Protein AF-A0A094C023-F1 (afdb_monomer_lite)

Structure (mmCIF, N/CA/C/O backbone):
data_AF-A0A094C023-F1
#
_entry.id   AF-A0A094C023-F1
#
loop_
_atom_site.group_PDB
_atom_site.id
_atom_site.type_symbol
_atom_site.label_atom_id
_atom_site.label_alt_id
_atom_site.label_comp_id
_atom_site.label_asym_id
_atom_site.label_entity_id
_atom_site.label_seq_id
_atom_site.pdbx_PDB_ins_code
_atom_site.Cartn_x
_atom_site.Cartn_y
_atom_site.Cartn_z
_atom_site.occupancy
_atom_site.B_iso_or_equiv
_atom_site.auth_seq_id
_atom_site.auth_comp_id
_atom_site.auth_asym_id
_atom_site.auth_atom_id
_atom_site.pdbx_PDB_model_num
ATOM 1 N N . TYR A 1 1 ? 29.716 17.760 38.611 1.00 45.00 1 TYR A N 1
ATOM 2 C CA . TYR A 1 1 ? 29.825 18.754 37.530 1.00 45.00 1 TYR A CA 1
ATOM 3 C C . TYR A 1 1 ? 29.824 18.017 36.201 1.00 45.00 1 TYR A C 1
ATOM 5 O O . TYR A 1 1 ? 30.542 17.027 36.116 1.00 45.00 1 TYR A O 1
ATOM 13 N N . PRO A 1 2 ? 28.992 18.428 35.230 1.00 51.44 2 PRO A N 1
ATOM 14 C CA . PRO A 1 2 ? 29.044 17.937 33.856 1.00 51.44 2 PRO A CA 1
ATOM 15 C C . PRO A 1 2 ? 30.252 18.574 33.152 1.00 51.44 2 PRO A C 1
ATOM 17 O O . PRO A 1 2 ? 30.595 19.714 33.464 1.00 51.44 2 PRO A O 1
ATOM 20 N N . LEU A 1 3 ? 30.904 17.862 32.235 1.00 57.94 3 LEU A N 1
ATOM 21 C CA . LEU A 1 3 ? 31.884 18.474 31.338 1.00 57.94 3 LEU A CA 1
ATOM 22 C C . LEU A 1 3 ? 31.163 18.807 30.036 1.00 57.94 3 LEU A C 1
ATOM 24 O O . LEU A 1 3 ? 30.810 17.919 29.266 1.00 57.94 3 LEU A O 1
ATOM 28 N N . ALA A 1 4 ? 30.882 20.096 29.869 1.00 51.84 4 ALA A N 1
ATOM 29 C CA . ALA A 1 4 ? 30.546 20.692 28.594 1.00 51.84 4 ALA A CA 1
ATOM 30 C C . ALA A 1 4 ? 31.841 21.154 27.915 1.00 51.84 4 ALA A C 1
ATOM 32 O O 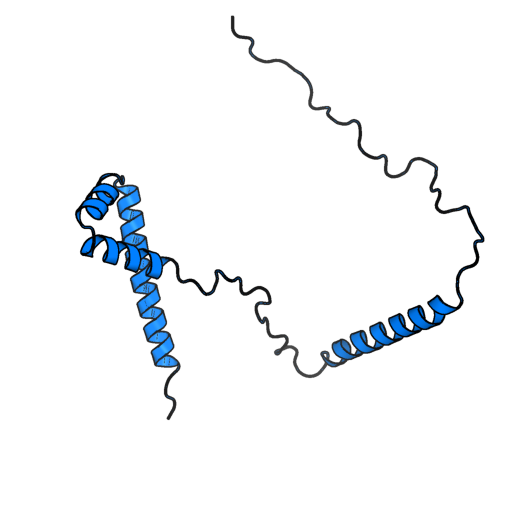. ALA A 1 4 ? 32.697 21.731 28.581 1.00 51.84 4 ALA A O 1
ATOM 33 N N . ASP A 1 5 ? 31.878 20.914 26.606 1.00 50.66 5 ASP A N 1
ATOM 34 C CA . ASP A 1 5 ? 32.446 21.759 25.555 1.00 50.66 5 ASP A CA 1
ATOM 35 C C . ASP A 1 5 ? 33.949 22.083 25.593 1.00 50.66 5 ASP A C 1
ATOM 37 O O . ASP A 1 5 ? 34.439 22.813 26.455 1.00 50.66 5 ASP A O 1
ATOM 41 N N . GLY A 1 6 ? 34.670 21.594 24.578 1.00 45.72 6 GLY A N 1
ATOM 42 C CA . GLY A 1 6 ? 35.992 22.115 24.241 1.00 45.72 6 GLY A CA 1
ATOM 43 C C . GLY A 1 6 ? 36.936 21.134 23.549 1.00 45.72 6 GLY A C 1
ATOM 44 O O . GLY A 1 6 ? 37.726 20.477 24.213 1.00 45.72 6 GLY A O 1
ATOM 45 N N . ALA A 1 7 ? 36.925 21.180 22.215 1.00 51.59 7 ALA A N 1
ATOM 46 C CA . ALA A 1 7 ? 38.131 21.197 21.382 1.00 51.59 7 ALA A CA 1
ATOM 47 C C . ALA A 1 7 ? 39.034 19.947 21.338 1.00 51.59 7 ALA A C 1
ATOM 49 O O . ALA A 1 7 ? 40.095 19.917 21.953 1.00 51.59 7 ALA A O 1
ATOM 50 N N . TYR A 1 8 ? 38.679 19.015 20.456 1.00 48.50 8 TYR A N 1
ATOM 51 C CA . TYR A 1 8 ? 39.636 18.336 19.570 1.00 48.50 8 TYR A CA 1
ATOM 52 C C . TYR A 1 8 ? 38.956 18.307 18.192 1.00 48.50 8 TYR A C 1
ATOM 54 O O . TYR A 1 8 ? 37.960 17.616 18.019 1.00 48.50 8 TYR A O 1
ATOM 62 N N . SER A 1 9 ? 39.106 19.398 17.439 1.00 46.75 9 SER A N 1
ATOM 63 C CA . SER A 1 9 ? 40.019 19.486 16.288 1.00 46.75 9 SER A CA 1
ATOM 64 C C . SER A 1 9 ? 39.549 18.590 15.144 1.00 46.75 9 SER A C 1
ATOM 66 O O . SER A 1 9 ? 39.840 17.402 15.096 1.00 46.75 9 SER A O 1
ATOM 68 N N . ASP A 1 10 ? 38.778 19.225 14.267 1.00 51.62 10 ASP A N 1
ATOM 69 C CA . ASP A 1 10 ? 38.740 18.992 12.827 1.00 51.62 10 ASP A CA 1
ATOM 70 C C . ASP A 1 10 ? 40.184 18.926 12.299 1.00 51.62 10 ASP A C 1
ATOM 72 O O . ASP A 1 10 ? 40.786 19.959 12.047 1.00 51.62 10 ASP A O 1
ATOM 76 N N . ASP A 1 11 ? 40.777 17.733 12.327 1.00 48.22 11 ASP A N 1
ATOM 77 C CA . ASP A 1 11 ? 42.065 17.367 11.719 1.00 48.22 11 ASP A CA 1
ATOM 78 C C . ASP A 1 11 ? 42.197 15.833 11.835 1.00 48.22 11 ASP A C 1
ATOM 80 O O . ASP A 1 11 ? 43.004 15.290 12.586 1.00 48.22 11 ASP A O 1
ATOM 84 N N . GLU A 1 12 ? 41.322 15.112 11.129 1.00 47.78 12 GLU A N 1
ATOM 85 C CA . GLU A 1 12 ? 41.586 13.725 10.707 1.00 47.78 12 GLU A CA 1
ATOM 86 C C . GLU A 1 12 ? 42.046 13.734 9.236 1.00 47.78 12 GLU A C 1
ATOM 88 O O . GLU A 1 12 ? 41.603 12.937 8.414 1.00 47.78 12 GLU A O 1
ATOM 93 N N . ASP A 1 13 ? 42.939 14.673 8.907 1.00 52.16 13 ASP A N 1
ATOM 94 C CA . ASP A 1 13 ? 43.833 14.598 7.754 1.00 52.16 13 ASP A CA 1
ATOM 95 C C . ASP A 1 13 ? 45.141 13.949 8.228 1.00 52.16 13 ASP A C 1
ATOM 97 O O . ASP A 1 13 ? 46.092 14.643 8.562 1.00 52.16 13 ASP A O 1
ATOM 101 N N . GLU A 1 14 ? 45.192 12.616 8.297 1.00 54.31 14 GLU A N 1
ATOM 102 C CA . GLU A 1 14 ? 46.439 11.858 8.121 1.00 54.31 14 GLU A CA 1
ATOM 103 C C . GLU A 1 14 ? 46.144 10.355 7.969 1.00 54.31 14 GLU A C 1
ATOM 105 O O . GLU A 1 14 ? 45.497 9.733 8.805 1.00 54.31 14 GLU A O 1
ATOM 110 N N . GLU A 1 15 ? 46.677 9.798 6.877 1.00 53.88 15 GLU A N 1
ATOM 111 C CA . GLU A 1 15 ? 46.612 8.406 6.405 1.00 53.88 15 GLU A CA 1
ATOM 112 C C . GLU A 1 15 ? 45.397 7.991 5.557 1.00 53.88 15 GLU A C 1
ATOM 114 O O . GLU A 1 15 ? 44.614 7.130 5.950 1.00 53.88 15 GLU A O 1
ATOM 119 N N . ASN A 1 16 ? 45.348 8.446 4.293 1.00 48.00 16 ASN A N 1
ATOM 120 C CA . ASN A 1 16 ? 45.360 7.463 3.197 1.00 48.00 16 ASN A CA 1
ATOM 121 C C . ASN A 1 16 ? 45.774 8.041 1.826 1.00 48.00 16 ASN A C 1
ATOM 123 O O . ASN A 1 16 ? 45.001 8.709 1.145 1.00 48.00 16 ASN A O 1
ATOM 127 N N . VAL A 1 17 ? 46.968 7.635 1.394 1.00 48.75 17 VAL A N 1
ATOM 128 C CA . VAL A 1 17 ? 47.480 7.606 0.011 1.00 48.75 17 VAL A CA 1
ATOM 129 C C . VAL A 1 17 ? 47.775 8.952 -0.657 1.00 48.75 17 VAL A C 1
ATOM 131 O O . VAL A 1 17 ? 47.007 9.506 -1.441 1.00 48.75 17 VAL A O 1
ATOM 134 N N . GLU A 1 18 ? 49.008 9.387 -0.427 1.00 49.88 18 GLU A N 1
ATOM 135 C CA . GLU A 1 18 ? 49.815 10.217 -1.315 1.00 49.88 18 GLU A CA 1
ATOM 136 C C . GLU A 1 18 ? 49.835 9.634 -2.744 1.00 49.88 18 GLU A C 1
ATOM 138 O O . GLU A 1 18 ? 50.633 8.762 -3.089 1.00 49.88 18 GLU A O 1
ATOM 143 N N . TRP A 1 19 ? 48.928 10.107 -3.599 1.00 57.06 19 TRP A N 1
ATOM 144 C CA . TRP A 1 19 ? 48.885 9.800 -5.033 1.00 57.06 19 TRP A CA 1
ATOM 145 C C . TRP A 1 19 ? 50.044 10.460 -5.803 1.00 57.06 19 TRP A C 1
ATOM 147 O O . TRP A 1 19 ? 49.820 11.265 -6.709 1.00 57.06 19 TRP A O 1
ATOM 157 N N . GLY A 1 20 ? 51.293 10.132 -5.469 1.00 56.03 20 GLY A N 1
ATOM 158 C CA . GLY A 1 20 ? 52.435 10.590 -6.268 1.00 56.03 20 GLY A CA 1
ATOM 159 C C . GLY A 1 20 ? 53.803 10.622 -5.596 1.00 56.03 20 GLY A C 1
ATOM 160 O O . GLY A 1 20 ? 54.631 11.428 -6.013 1.00 56.03 20 GLY A O 1
ATOM 161 N N . GLY A 1 21 ? 54.063 9.789 -4.588 1.00 42.81 21 GLY A N 1
ATOM 162 C CA . GLY A 1 21 ? 55.394 9.659 -3.991 1.00 42.81 21 GLY A CA 1
ATOM 163 C C . GLY A 1 21 ? 56.312 8.757 -4.820 1.00 42.81 21 GLY A C 1
ATOM 164 O O . GLY A 1 21 ? 56.279 7.544 -4.667 1.00 42.81 21 GLY A O 1
ATOM 165 N N . GLU A 1 22 ? 57.075 9.364 -5.731 1.00 54.28 22 GLU A N 1
ATOM 166 C CA . GLU A 1 22 ? 58.484 9.057 -6.055 1.00 54.28 22 GLU A CA 1
ATOM 167 C C . GLU A 1 22 ? 58.949 7.584 -6.195 1.00 54.28 22 GLU A C 1
ATOM 169 O O . GLU A 1 22 ? 60.109 7.304 -5.943 1.00 54.28 22 GLU A O 1
ATOM 174 N N . ASP A 1 23 ? 58.109 6.638 -6.626 1.00 53.00 23 ASP A N 1
ATOM 175 C CA . ASP A 1 23 ? 58.568 5.351 -7.184 1.00 53.00 23 ASP A CA 1
ATOM 176 C C . ASP A 1 23 ? 57.428 4.653 -7.947 1.00 53.00 23 ASP A C 1
ATOM 178 O O . ASP A 1 23 ? 56.747 3.743 -7.468 1.00 53.00 23 ASP A O 1
ATOM 182 N N . THR A 1 24 ? 57.160 5.098 -9.178 1.00 52.97 24 THR A N 1
ATOM 183 C CA . THR A 1 24 ? 56.364 4.305 -10.122 1.00 52.97 24 THR A CA 1
ATOM 184 C C . THR A 1 24 ? 57.168 3.066 -10.509 1.00 52.97 24 THR A C 1
ATOM 186 O O . THR A 1 24 ? 57.829 3.049 -11.548 1.00 52.97 24 THR A O 1
ATOM 189 N N . ALA A 1 25 ? 57.078 2.016 -9.693 1.00 53.91 25 ALA A N 1
ATOM 190 C CA . ALA A 1 25 ? 57.643 0.684 -9.921 1.00 53.91 25 ALA A CA 1
ATOM 191 C C . ALA A 1 25 ? 56.942 -0.088 -11.064 1.00 53.91 25 ALA A C 1
ATOM 193 O O . ALA A 1 25 ? 56.794 -1.303 -11.024 1.00 53.91 25 ALA A O 1
ATOM 194 N N . TRP A 1 26 ? 56.496 0.623 -12.100 1.00 57.09 26 TRP A N 1
ATOM 195 C CA . TRP A 1 26 ? 56.018 0.059 -13.365 1.00 57.09 26 TRP A CA 1
ATOM 196 C C . TRP A 1 26 ? 57.141 -0.045 -14.407 1.00 57.09 26 TRP A C 1
ATOM 198 O O . TRP A 1 26 ? 56.878 -0.356 -15.565 1.00 57.09 26 TRP A O 1
ATOM 208 N N . ALA A 1 27 ? 58.380 0.278 -14.024 1.00 56.84 27 ALA A N 1
ATOM 209 C CA . ALA A 1 27 ? 59.480 0.499 -14.955 1.00 56.84 27 ALA A CA 1
ATOM 210 C C . ALA A 1 27 ? 60.613 -0.534 -14.897 1.00 56.84 27 ALA A C 1
ATOM 212 O O . ALA A 1 27 ? 61.616 -0.312 -15.568 1.00 56.84 27 ALA A O 1
ATOM 213 N N . GLU A 1 28 ? 60.502 -1.645 -14.160 1.00 53.31 28 GLU A N 1
ATOM 214 C CA . GLU A 1 28 ? 61.570 -2.653 -14.204 1.00 53.31 28 GLU A CA 1
ATOM 215 C C . GLU A 1 28 ? 61.123 -4.032 -13.697 1.00 53.31 28 GLU A C 1
ATOM 217 O O . GLU A 1 28 ? 61.146 -4.299 -12.504 1.00 53.31 28 GLU A O 1
ATOM 222 N N . GLU A 1 29 ? 60.713 -4.911 -14.613 1.00 43.41 29 GLU A N 1
ATOM 223 C CA . GLU A 1 29 ? 61.480 -6.132 -14.895 1.00 43.41 29 GLU A CA 1
ATOM 224 C C . GLU A 1 29 ? 61.001 -6.732 -16.224 1.00 43.41 29 GLU A C 1
ATOM 226 O O . GLU A 1 29 ? 59.816 -6.982 -16.443 1.00 43.41 29 GLU A O 1
ATOM 231 N N . ALA A 1 30 ? 61.942 -6.868 -17.153 1.00 53.88 30 ALA A N 1
ATOM 232 C CA . ALA A 1 30 ? 61.770 -7.586 -18.401 1.00 53.88 30 ALA A CA 1
ATOM 233 C C . ALA A 1 30 ? 62.145 -9.060 -18.197 1.00 53.88 30 ALA A C 1
ATOM 235 O O . ALA A 1 30 ? 63.030 -9.361 -17.399 1.00 53.88 30 ALA A O 1
ATOM 236 N N . ASP A 1 31 ? 61.533 -9.906 -19.025 1.00 48.03 31 ASP A N 1
ATOM 237 C CA . ASP A 1 31 ? 61.829 -11.321 -19.274 1.00 48.03 31 ASP A CA 1
ATOM 238 C C . ASP A 1 31 ? 61.370 -12.336 -18.218 1.00 48.03 31 ASP A C 1
ATOM 240 O O . ASP A 1 31 ? 62.144 -12.801 -17.388 1.00 48.03 31 ASP A O 1
ATOM 244 N N . GLU A 1 32 ? 60.146 -12.836 -18.405 1.00 41.31 32 GLU A N 1
ATOM 245 C CA . GLU A 1 32 ? 59.910 -14.278 -18.326 1.00 41.31 32 GLU A CA 1
ATOM 246 C C . GLU A 1 32 ? 58.984 -14.712 -19.472 1.00 41.31 32 GLU A C 1
ATOM 248 O O . GLU A 1 32 ? 57.970 -14.088 -19.784 1.00 41.31 32 GLU A O 1
ATOM 253 N N . GLU A 1 33 ? 59.451 -15.729 -20.184 1.00 49.03 33 GLU A N 1
ATOM 254 C CA . GLU A 1 33 ? 58.871 -16.333 -21.372 1.00 49.03 33 GLU A CA 1
ATOM 255 C C . GLU A 1 33 ? 57.476 -16.897 -21.069 1.00 49.03 33 GLU A C 1
ATOM 257 O O . GLU A 1 33 ? 57.385 -17.898 -20.372 1.00 49.03 33 GLU A O 1
ATOM 262 N N . GLU A 1 34 ? 56.402 -16.346 -21.642 1.00 43.41 34 GLU A N 1
ATOM 263 C CA . GLU A 1 34 ? 55.170 -17.122 -21.828 1.00 43.41 34 GLU A CA 1
ATOM 264 C C . GLU A 1 34 ? 54.338 -16.616 -23.023 1.00 43.41 34 GLU A C 1
ATOM 266 O O . GLU A 1 34 ? 53.802 -15.512 -23.070 1.00 43.41 34 GLU A O 1
ATOM 271 N N . ASP A 1 35 ? 54.325 -17.493 -24.023 1.00 40.31 35 ASP A N 1
ATOM 272 C CA . ASP A 1 35 ? 53.332 -17.720 -25.060 1.00 40.31 35 ASP A CA 1
ATOM 273 C C . ASP A 1 35 ? 53.054 -16.692 -26.169 1.00 40.31 35 ASP A C 1
ATOM 275 O O . ASP A 1 35 ? 52.334 -15.700 -26.071 1.00 40.31 35 ASP A O 1
ATOM 279 N N . ALA A 1 36 ? 53.480 -17.110 -27.365 1.00 51.22 36 ALA A N 1
ATOM 280 C CA . ALA A 1 36 ? 52.939 -16.682 -28.648 1.00 51.22 36 ALA A CA 1
ATOM 281 C C . ALA A 1 36 ? 51.420 -16.956 -28.811 1.00 51.22 36 ALA A C 1
ATOM 283 O O . ALA A 1 36 ? 50.864 -16.585 -29.843 1.00 51.22 36 ALA A O 1
ATOM 284 N N . GLU A 1 37 ? 50.758 -17.567 -27.823 1.00 53.69 37 GLU A N 1
ATOM 285 C CA . GLU A 1 37 ? 49.326 -17.898 -27.797 1.00 53.69 37 GLU A CA 1
ATOM 286 C C . GLU A 1 37 ? 48.433 -16.664 -27.511 1.00 53.69 37 GLU A C 1
ATOM 288 O O . GLU A 1 37 ? 47.355 -16.542 -28.086 1.00 53.69 37 GLU A O 1
ATOM 293 N N . GLY A 1 38 ? 48.917 -15.645 -26.781 1.00 50.84 38 GLY A N 1
ATOM 294 C CA . GLY A 1 38 ? 48.140 -14.418 -26.489 1.00 50.84 38 GLY A CA 1
ATOM 295 C C . GLY A 1 38 ? 47.991 -13.424 -27.660 1.00 50.84 38 GLY A C 1
ATOM 296 O O . GLY A 1 38 ? 47.198 -12.478 -27.609 1.00 50.84 38 GLY A O 1
ATOM 297 N N . LYS A 1 39 ? 48.747 -13.606 -28.752 1.00 55.50 39 LYS A N 1
ATOM 298 C CA . LYS A 1 39 ? 48.618 -12.776 -29.970 1.00 55.50 39 LYS A CA 1
ATOM 299 C C . LYS A 1 39 ? 47.403 -13.157 -30.809 1.00 55.50 39 LYS A C 1
ATOM 301 O O . LYS A 1 39 ? 46.796 -12.278 -31.414 1.00 55.50 39 LYS A O 1
ATOM 306 N N . ASP A 1 40 ? 47.060 -14.442 -30.832 1.00 56.38 40 ASP A N 1
ATOM 307 C CA . ASP A 1 40 ? 45.875 -14.925 -31.540 1.00 56.38 40 ASP A CA 1
ATOM 308 C C . ASP A 1 40 ? 44.613 -14.520 -30.763 1.00 56.38 40 ASP A C 1
ATOM 310 O O . ASP A 1 40 ? 43.692 -13.941 -31.330 1.00 56.38 40 ASP A O 1
ATOM 314 N N . GLU A 1 41 ? 44.635 -14.645 -29.432 1.00 61.50 41 GLU A N 1
ATOM 315 C CA . GLU A 1 41 ? 43.540 -14.204 -28.555 1.00 61.50 41 GLU A CA 1
ATOM 316 C C . GLU A 1 41 ? 43.321 -12.686 -28.565 1.00 61.50 41 GLU A C 1
ATOM 318 O O . GLU A 1 41 ? 42.179 -12.230 -28.586 1.00 61.50 41 GLU A O 1
ATOM 323 N N . SER A 1 42 ? 44.387 -11.879 -28.597 1.00 61.06 42 SER A N 1
ATOM 324 C CA . SER A 1 42 ? 44.247 -10.422 -28.744 1.00 61.06 42 SER A CA 1
ATOM 325 C C . SER A 1 42 ? 43.721 -10.027 -30.122 1.00 61.06 42 SER A C 1
ATOM 327 O O . SER A 1 42 ? 42.954 -9.071 -30.217 1.00 61.06 42 SER A O 1
ATOM 329 N N . SER A 1 43 ? 44.052 -10.776 -31.178 1.00 74.50 43 SER A N 1
ATOM 330 C CA . SER A 1 43 ? 43.444 -10.578 -32.497 1.00 74.50 43 SER A CA 1
ATOM 331 C C . SER A 1 43 ? 41.974 -11.002 -32.526 1.00 74.50 43 SER A C 1
ATOM 333 O O . SER A 1 43 ? 41.145 -10.245 -33.017 1.00 74.50 43 SER A O 1
ATOM 335 N N . ALA A 1 44 ? 41.624 -12.116 -31.880 1.00 78.00 44 ALA A N 1
ATOM 336 C CA . ALA A 1 44 ? 40.248 -12.573 -31.723 1.00 78.00 44 ALA A CA 1
ATOM 337 C C . ALA A 1 44 ? 39.411 -11.601 -30.878 1.00 78.00 44 ALA A C 1
ATOM 339 O O . ALA A 1 44 ? 38.245 -11.367 -31.181 1.00 78.00 44 ALA A O 1
ATOM 340 N N . TYR A 1 45 ? 40.002 -10.990 -29.848 1.00 77.31 45 TYR A N 1
ATOM 341 C CA . TYR A 1 45 ? 39.350 -9.949 -29.056 1.00 77.31 45 TYR A CA 1
ATOM 342 C C . TYR A 1 45 ? 39.140 -8.667 -29.871 1.00 77.31 45 TYR A C 1
ATOM 344 O O . TYR A 1 45 ? 38.079 -8.058 -29.783 1.00 77.31 45 TYR A O 1
ATOM 352 N N . LEU A 1 46 ? 40.109 -8.270 -30.702 1.00 83.69 46 LEU A N 1
ATOM 353 C CA . LEU A 1 46 ? 39.952 -7.125 -31.604 1.00 83.69 46 LEU A CA 1
ATOM 354 C C . LEU A 1 46 ? 38.927 -7.389 -32.715 1.00 83.69 46 LEU A C 1
ATOM 356 O O . LEU A 1 46 ? 38.171 -6.482 -33.056 1.00 83.69 46 LEU A O 1
ATOM 360 N N . ASP A 1 47 ? 38.858 -8.608 -33.244 1.00 79.94 47 ASP A N 1
ATOM 361 C CA . ASP A 1 47 ? 37.845 -9.012 -34.222 1.00 79.94 47 ASP A CA 1
ATOM 362 C C . ASP A 1 47 ? 36.455 -9.068 -33.583 1.00 79.94 47 ASP A C 1
ATOM 364 O O . ASP A 1 47 ? 35.513 -8.511 -34.139 1.00 79.94 47 ASP A O 1
ATOM 368 N N . PHE A 1 48 ? 36.336 -9.611 -32.369 1.00 83.19 48 PHE A N 1
ATOM 369 C CA . PHE A 1 48 ? 35.105 -9.569 -31.577 1.00 83.19 48 PHE A CA 1
ATOM 370 C C . PHE A 1 48 ? 34.651 -8.130 -31.292 1.00 83.19 48 PHE A C 1
ATOM 372 O O . PHE A 1 48 ? 33.476 -7.806 -31.460 1.00 83.19 48 PHE A O 1
ATOM 379 N N . LEU A 1 49 ? 35.574 -7.242 -30.903 1.00 82.38 49 LEU A N 1
ATOM 380 C CA . LEU A 1 49 ? 35.271 -5.826 -30.688 1.00 82.38 49 LEU A CA 1
ATOM 381 C C . LEU A 1 49 ? 34.864 -5.120 -31.985 1.00 82.38 49 LEU A C 1
ATOM 383 O O . LEU A 1 49 ? 33.973 -4.274 -31.953 1.00 82.38 49 LEU A O 1
ATOM 387 N N . ASN A 1 50 ? 35.482 -5.456 -33.119 1.00 80.75 50 ASN A N 1
ATOM 388 C CA . ASN A 1 50 ? 35.088 -4.925 -34.423 1.00 80.75 50 ASN A CA 1
ATOM 389 C C . ASN A 1 50 ? 33.707 -5.444 -34.854 1.00 80.75 50 ASN A C 1
ATOM 391 O O . ASN A 1 50 ? 32.911 -4.665 -35.377 1.00 80.75 50 ASN A O 1
ATOM 395 N N . GLU A 1 51 ? 33.396 -6.720 -34.611 1.00 79.12 51 GLU A N 1
ATOM 396 C CA . GLU A 1 51 ? 32.073 -7.305 -34.866 1.00 79.12 51 GLU A CA 1
ATOM 397 C C . GLU A 1 51 ? 30.988 -6.663 -33.988 1.00 79.12 51 GLU A C 1
ATOM 399 O O . GLU A 1 51 ? 29.935 -6.272 -34.500 1.00 79.12 51 GLU A O 1
ATOM 404 N N . GLU A 1 52 ? 31.243 -6.478 -32.688 1.00 76.31 52 GLU A N 1
ATOM 405 C CA . GLU A 1 52 ? 30.338 -5.750 -31.789 1.00 76.31 52 GLU A CA 1
ATOM 406 C C . GLU A 1 52 ? 30.189 -4.285 -32.223 1.00 76.31 52 GLU A C 1
ATOM 408 O O . GLU A 1 52 ? 29.068 -3.793 -32.338 1.00 76.31 52 GLU A O 1
ATOM 413 N N . ALA A 1 53 ? 31.276 -3.587 -32.561 1.00 73.88 53 ALA A N 1
ATOM 414 C CA . ALA A 1 53 ? 31.205 -2.198 -33.018 1.00 73.88 53 ALA A CA 1
ATOM 415 C C . ALA A 1 53 ? 30.393 -2.044 -34.318 1.00 73.88 53 ALA A C 1
ATOM 417 O O . ALA A 1 53 ? 29.641 -1.081 -34.458 1.00 73.88 53 ALA A O 1
ATOM 418 N N . GLN A 1 54 ? 30.483 -2.994 -35.254 1.00 73.69 54 GLN A N 1
ATOM 419 C CA . GLN A 1 54 ? 29.671 -2.991 -36.479 1.00 73.69 54 GLN A CA 1
ATOM 420 C C . GLN A 1 54 ? 28.194 -3.293 -36.216 1.00 73.69 54 GLN A C 1
ATOM 422 O O . GLN A 1 54 ? 27.318 -2.716 -36.863 1.00 73.69 54 GLN A O 1
ATOM 427 N N . LYS A 1 55 ? 27.904 -4.152 -35.238 1.00 71.44 55 LYS A N 1
ATOM 428 C CA . LYS A 1 55 ? 26.539 -4.439 -34.783 1.00 71.44 55 LYS A CA 1
ATOM 429 C C . LYS A 1 55 ? 25.846 -3.194 -34.212 1.00 71.44 55 LYS A C 1
ATOM 431 O O . LYS A 1 55 ? 24.640 -3.060 -34.394 1.00 71.44 55 LYS A O 1
ATOM 436 N N . PHE A 1 56 ? 26.596 -2.271 -33.602 1.00 63.22 56 PHE A N 1
ATOM 437 C CA . PHE A 1 56 ? 26.083 -0.966 -33.158 1.00 63.22 56 PHE A CA 1
ATOM 438 C C . PHE A 1 56 ? 26.168 0.132 -34.233 1.00 63.22 56 PHE A C 1
ATOM 440 O O . PHE A 1 56 ? 25.339 1.034 -34.241 1.00 63.22 56 PHE A O 1
ATOM 447 N N . GLY A 1 57 ? 27.120 0.055 -35.167 1.00 60.03 57 GLY A N 1
ATOM 448 C CA . GLY A 1 57 ? 27.281 1.035 -36.251 1.00 60.03 57 GLY A CA 1
ATOM 449 C C . GLY A 1 57 ? 26.160 1.020 -37.299 1.00 60.03 57 GLY A C 1
ATOM 450 O O . GLY A 1 57 ? 25.931 2.028 -37.957 1.00 60.03 57 GLY A O 1
ATOM 451 N N . ASN A 1 58 ? 25.421 -0.088 -37.427 1.00 54.78 58 ASN A N 1
ATOM 452 C CA . ASN A 1 58 ? 24.238 -0.174 -38.294 1.00 54.78 58 ASN A CA 1
ATOM 453 C C . ASN A 1 58 ? 22.958 0.428 -37.675 1.00 54.78 58 ASN A C 1
ATOM 455 O O . ASN A 1 58 ? 21.908 0.373 -38.311 1.00 54.78 58 ASN A O 1
ATOM 459 N N . LEU A 1 59 ? 23.020 0.986 -36.460 1.00 55.62 59 LEU A N 1
ATOM 460 C CA . LEU A 1 59 ? 21.886 1.678 -35.831 1.00 55.62 59 LEU A CA 1
ATOM 461 C C . LEU A 1 59 ? 21.768 3.154 -36.257 1.00 55.62 59 LEU A C 1
ATOM 463 O O . LEU A 1 59 ? 20.777 3.792 -35.925 1.00 55.62 59 LEU A O 1
ATOM 467 N N . ASP A 1 60 ? 22.743 3.691 -36.998 1.00 55.06 60 ASP A N 1
ATOM 468 C CA . ASP A 1 60 ? 22.898 5.139 -37.213 1.00 55.06 60 ASP A CA 1
ATOM 469 C C . ASP A 1 60 ? 22.158 5.706 -38.447 1.00 55.06 60 ASP A C 1
ATOM 471 O O . ASP A 1 60 ? 22.406 6.851 -38.805 1.00 55.06 60 ASP A O 1
ATOM 475 N N . ASP A 1 61 ? 21.272 4.954 -39.130 1.00 56.16 61 ASP A N 1
ATOM 476 C CA . ASP A 1 61 ? 20.610 5.511 -40.336 1.00 56.16 61 ASP A CA 1
ATOM 477 C C . ASP A 1 61 ? 19.135 5.136 -40.611 1.00 56.16 61 ASP A C 1
ATOM 479 O O . ASP A 1 61 ? 18.564 5.697 -41.543 1.00 56.16 61 ASP A O 1
ATOM 483 N N . GLU A 1 62 ? 18.449 4.267 -39.842 1.00 51.62 62 GLU A N 1
ATOM 484 C CA . GLU A 1 62 ? 17.024 3.956 -40.145 1.00 51.62 62 GLU A CA 1
ATOM 485 C C . GLU A 1 62 ? 16.022 3.854 -38.976 1.00 51.62 62 GLU A C 1
ATOM 487 O O . GLU A 1 62 ? 14.843 3.626 -39.245 1.00 51.62 62 GLU A O 1
ATOM 492 N N . SER A 1 63 ? 16.379 4.126 -37.714 1.00 52.38 63 SER A N 1
ATOM 493 C CA . SER A 1 63 ? 15.353 4.308 -36.663 1.00 52.38 63 SER A CA 1
ATOM 494 C C . SER A 1 63 ? 15.897 4.947 -35.379 1.00 52.38 63 SER A C 1
ATOM 496 O O . SER A 1 63 ? 16.005 4.290 -34.345 1.00 52.38 63 SER A O 1
ATOM 498 N N . ASP A 1 64 ? 16.156 6.255 -35.417 1.00 53.34 64 ASP A N 1
ATOM 499 C CA . ASP A 1 64 ? 16.393 7.082 -34.213 1.00 53.34 64 ASP A CA 1
ATOM 500 C C . ASP A 1 64 ? 15.159 7.117 -33.266 1.00 53.34 64 ASP A C 1
ATOM 502 O O . ASP A 1 64 ? 15.231 7.595 -32.141 1.00 53.34 64 ASP A O 1
ATOM 506 N N . ASP A 1 65 ? 14.023 6.551 -33.699 1.00 56.16 65 ASP A N 1
ATOM 507 C CA . ASP A 1 65 ? 12.780 6.412 -32.924 1.00 56.16 65 ASP A CA 1
ATOM 508 C C . ASP A 1 65 ? 12.564 5.000 -32.319 1.00 56.16 65 ASP A C 1
ATOM 510 O O . ASP A 1 65 ? 11.570 4.784 -31.624 1.00 56.16 65 ASP A O 1
ATOM 514 N N . GLU A 1 66 ? 13.451 4.024 -32.565 1.00 55.75 66 GLU A N 1
ATOM 515 C CA . GLU A 1 66 ? 13.306 2.635 -32.070 1.00 55.75 66 GLU A CA 1
ATOM 516 C C . GLU A 1 66 ? 14.510 2.166 -31.238 1.00 55.75 66 GLU A C 1
ATOM 518 O O . GLU A 1 66 ? 14.741 0.973 -31.054 1.00 55.75 66 GLU A O 1
ATOM 523 N N . LEU A 1 67 ? 15.252 3.095 -30.629 1.00 58.50 67 LEU A N 1
ATOM 524 C CA . LEU A 1 67 ? 15.942 2.769 -29.382 1.00 58.50 67 LEU A CA 1
ATOM 525 C C . LEU A 1 67 ? 14.880 2.776 -28.278 1.00 58.50 67 LEU A C 1
ATOM 527 O O . LEU A 1 67 ? 14.753 3.725 -27.508 1.00 58.50 67 LEU A O 1
ATOM 531 N N . GLY A 1 68 ? 14.031 1.746 -28.290 1.00 59.22 68 GLY A N 1
ATOM 532 C CA . GLY A 1 68 ? 12.988 1.577 -27.297 1.00 59.22 68 GLY A CA 1
ATOM 533 C C . GLY A 1 68 ? 13.621 1.698 -25.922 1.00 59.22 68 GLY A C 1
ATOM 534 O O . GLY A 1 68 ? 14.508 0.919 -25.571 1.00 59.22 68 GLY A O 1
ATOM 535 N N . GLU A 1 69 ? 13.166 2.673 -25.140 1.00 59.56 69 GLU A N 1
ATOM 536 C CA . GLU A 1 69 ? 13.362 2.706 -23.696 1.00 59.56 69 GLU A CA 1
ATOM 537 C C . GLU A 1 69 ? 12.583 1.526 -23.084 1.00 59.56 69 GLU A C 1
ATOM 539 O O . GLU A 1 69 ? 11.668 1.692 -22.277 1.00 59.56 69 GLU A O 1
ATOM 544 N N . GLU A 1 70 ? 12.889 0.298 -23.509 1.00 57.59 70 GLU A N 1
ATOM 545 C CA . GLU A 1 70 ? 12.571 -0.895 -22.760 1.00 57.59 70 GLU A CA 1
ATOM 546 C C . GLU A 1 70 ? 13.264 -0.678 -21.429 1.00 57.59 70 GLU A C 1
ATOM 548 O O . GLU A 1 70 ? 14.491 -0.719 -21.347 1.00 57.59 70 GLU A O 1
ATOM 553 N N . SER A 1 71 ? 12.470 -0.309 -20.424 1.00 65.88 71 SER A N 1
ATOM 554 C CA . SER A 1 71 ? 12.916 -0.079 -19.061 1.00 65.88 71 SER A CA 1
ATOM 555 C C . SER A 1 71 ? 13.715 -1.305 -18.626 1.00 65.88 71 SER A C 1
ATOM 557 O O . SER A 1 71 ? 13.159 -2.305 -18.171 1.00 65.88 71 SER A O 1
ATOM 559 N N . LEU A 1 72 ? 15.038 -1.247 -18.817 1.00 58.56 72 LEU A N 1
ATOM 560 C CA . LEU A 1 72 ? 15.971 -2.369 -18.677 1.00 58.56 72 LEU A CA 1
ATOM 561 C C . LEU A 1 72 ? 16.086 -2.832 -17.215 1.00 58.56 72 LEU A C 1
ATOM 563 O O . LEU A 1 72 ? 16.865 -3.721 -16.880 1.00 58.56 72 LEU A O 1
ATOM 567 N N . LEU A 1 73 ? 15.313 -2.191 -16.339 1.00 67.88 73 LEU A N 1
ATOM 568 C CA . LEU A 1 73 ? 15.226 -2.387 -14.913 1.00 67.88 73 LEU A CA 1
ATOM 569 C C . LEU A 1 73 ? 13.752 -2.371 -14.472 1.00 67.88 73 LEU A C 1
ATOM 571 O O . LEU A 1 73 ? 13.448 -1.747 -13.460 1.00 67.88 73 LEU A O 1
ATOM 575 N N . GLU A 1 74 ? 12.837 -3.041 -15.195 1.00 68.50 74 GLU A N 1
ATOM 576 C CA . GLU A 1 74 ? 11.564 -3.457 -14.581 1.00 68.50 74 GLU A CA 1
ATOM 577 C C . GLU A 1 74 ? 11.925 -4.268 -13.332 1.00 68.50 74 GLU A C 1
ATOM 579 O O . GLU A 1 74 ? 12.399 -5.411 -13.385 1.00 68.50 74 GLU A O 1
ATOM 584 N N . THR A 1 75 ? 11.782 -3.633 -12.181 1.00 81.81 75 THR A N 1
ATOM 585 C CA . THR A 1 75 ? 12.086 -4.256 -10.915 1.00 81.81 75 THR A CA 1
ATOM 586 C C . THR A 1 75 ? 10.993 -5.282 -10.629 1.00 81.81 75 THR A C 1
ATOM 588 O O . THR A 1 75 ? 9.831 -5.096 -10.997 1.00 81.81 75 THR A O 1
ATOM 591 N N . PRO A 1 76 ? 11.299 -6.366 -9.903 1.00 77.69 76 PRO A N 1
ATOM 592 C CA . PRO A 1 76 ? 10.263 -7.292 -9.453 1.00 77.69 76 PRO A CA 1
ATOM 593 C C . PRO A 1 76 ? 9.119 -6.619 -8.668 1.00 77.69 76 PRO A C 1
ATOM 595 O O . PRO A 1 76 ? 8.045 -7.206 -8.550 1.00 77.69 76 PRO A O 1
ATOM 598 N N . LEU A 1 77 ? 9.337 -5.408 -8.132 1.00 78.44 77 LEU A N 1
ATOM 599 C CA . LEU A 1 77 ? 8.335 -4.621 -7.415 1.00 78.44 77 LEU A CA 1
ATOM 600 C C . LEU A 1 77 ? 7.355 -3.886 -8.338 1.00 78.44 77 LEU A C 1
ATOM 602 O O . LEU A 1 77 ? 6.234 -3.643 -7.904 1.00 78.44 77 LEU A O 1
ATOM 606 N N . ASP A 1 78 ? 7.710 -3.607 -9.595 1.00 83.12 78 ASP A N 1
ATOM 607 C CA . ASP A 1 78 ? 6.832 -2.881 -10.531 1.00 83.12 78 ASP A CA 1
ATOM 608 C C . ASP A 1 78 ? 5.576 -3.686 -10.906 1.00 83.12 78 ASP A C 1
ATOM 610 O O . ASP A 1 78 ? 4.543 -3.134 -11.276 1.00 83.12 78 ASP A O 1
ATOM 614 N N . LYS A 1 79 ? 5.626 -5.011 -10.725 1.00 83.88 79 LYS A N 1
ATOM 615 C CA . LYS A 1 79 ? 4.499 -5.936 -10.942 1.00 83.88 79 LYS A CA 1
ATOM 616 C C . LYS A 1 79 ? 3.506 -5.956 -9.785 1.00 83.88 79 LYS A C 1
ATOM 618 O O . LYS A 1 79 ? 2.442 -6.566 -9.897 1.00 83.88 79 LYS A O 1
ATOM 623 N N . VAL A 1 80 ? 3.871 -5.368 -8.650 1.00 88.56 80 VAL A N 1
ATOM 624 C CA . VAL A 1 80 ? 3.079 -5.416 -7.427 1.00 88.56 80 VAL A CA 1
ATOM 625 C C . VAL A 1 80 ? 2.312 -4.114 -7.291 1.00 88.56 80 VAL A C 1
ATOM 627 O O . VAL A 1 80 ? 2.902 -3.045 -7.214 1.00 88.56 80 VAL A O 1
ATOM 630 N N . GLU A 1 81 ? 0.988 -4.209 -7.200 1.00 92.88 81 GLU A N 1
ATOM 631 C CA . GLU A 1 81 ? 0.132 -3.068 -6.887 1.00 92.88 81 GLU A CA 1
ATOM 632 C C . GLU A 1 81 ? -0.125 -3.048 -5.363 1.00 92.88 81 GLU A C 1
ATOM 634 O O . GLU A 1 81 ? -0.896 -3.865 -4.847 1.00 92.88 81 GLU A O 1
ATOM 639 N N . PRO A 1 82 ? 0.577 -2.194 -4.592 1.00 94.19 82 PRO A N 1
ATOM 640 C CA . PRO A 1 82 ? 0.598 -2.304 -3.137 1.00 94.19 82 PRO A CA 1
ATOM 641 C C . PRO A 1 82 ? -0.696 -1.819 -2.475 1.00 94.19 82 PRO A C 1
ATOM 643 O O . PRO A 1 82 ? -1.038 -2.316 -1.398 1.00 94.19 82 PRO A O 1
ATOM 646 N N . TYR A 1 83 ? -1.421 -0.867 -3.074 1.00 96.50 83 TYR A N 1
ATOM 647 C CA . TYR A 1 83 ? -2.613 -0.287 -2.455 1.00 96.50 83 TYR A CA 1
ATOM 648 C C . TYR A 1 83 ? -3.780 -1.272 -2.476 1.00 96.50 83 TYR A C 1
ATOM 650 O O . TYR A 1 83 ? -4.432 -1.464 -1.448 1.00 96.50 83 TYR A O 1
ATOM 658 N N . GLY A 1 84 ? -4.021 -1.940 -3.599 1.00 95.56 84 GLY A N 1
ATOM 659 C CA . GLY A 1 84 ? -5.027 -2.990 -3.739 1.00 95.56 84 GLY A CA 1
ATOM 660 C C . GLY A 1 84 ? -4.714 -4.200 -2.876 1.00 95.56 84 GLY A C 1
ATOM 661 O O . GLY A 1 84 ? -5.596 -4.655 -2.149 1.00 95.56 84 GLY A O 1
ATOM 662 N N . LEU A 1 85 ? -3.453 -4.652 -2.834 1.00 95.69 85 LEU A N 1
ATOM 663 C CA . LEU A 1 85 ? -3.051 -5.728 -1.919 1.00 95.69 85 LEU A CA 1
ATOM 664 C C . LEU A 1 85 ? -3.312 -5.369 -0.453 1.00 95.69 85 LEU A C 1
ATOM 666 O O . LEU A 1 85 ? -3.858 -6.183 0.297 1.00 95.69 85 LEU A O 1
ATOM 670 N N . PHE A 1 86 ? -2.953 -4.152 -0.041 1.00 96.94 86 PHE A N 1
ATOM 671 C CA . PHE A 1 86 ? -3.230 -3.668 1.307 1.00 96.94 86 PHE A CA 1
ATOM 672 C C . PHE A 1 86 ? -4.736 -3.613 1.590 1.00 96.94 86 PHE A C 1
ATOM 674 O O . PHE A 1 86 ? -5.191 -4.135 2.610 1.00 96.94 86 PHE A O 1
ATOM 681 N N . ARG A 1 87 ? -5.519 -3.027 0.677 1.00 96.31 87 ARG A N 1
ATOM 682 C CA . ARG A 1 87 ? -6.978 -2.909 0.786 1.00 96.31 87 ARG A CA 1
ATOM 683 C C . ARG A 1 87 ? -7.639 -4.278 0.901 1.00 96.31 87 ARG A C 1
ATOM 685 O O . ARG A 1 87 ? -8.489 -4.469 1.770 1.00 96.31 87 ARG A O 1
ATOM 692 N N . ASP A 1 88 ? -7.247 -5.238 0.072 1.00 96.56 88 ASP A N 1
ATOM 693 C CA . ASP A 1 88 ? -7.819 -6.584 0.075 1.00 96.56 88 ASP A CA 1
ATOM 694 C C . ASP A 1 88 ? -7.447 -7.355 1.338 1.00 96.56 88 ASP A C 1
ATOM 696 O O . ASP A 1 88 ? -8.310 -7.993 1.945 1.00 96.56 88 ASP A O 1
ATOM 700 N N . ALA A 1 89 ? -6.196 -7.247 1.793 1.00 96.56 89 ALA A N 1
ATOM 701 C CA . ALA A 1 89 ? -5.775 -7.820 3.065 1.00 96.56 89 ALA A CA 1
ATOM 702 C C . ALA A 1 89 ? -6.551 -7.209 4.244 1.00 96.56 89 ALA A C 1
ATOM 704 O O . ALA A 1 89 ? -6.999 -7.942 5.128 1.00 96.56 89 ALA A O 1
ATOM 705 N N . LEU A 1 90 ? -6.762 -5.889 4.240 1.00 95.94 90 LEU A N 1
ATOM 706 C CA . LEU A 1 90 ? -7.505 -5.174 5.278 1.00 95.94 90 LEU A CA 1
ATOM 707 C C . LEU A 1 90 ? -8.991 -5.568 5.297 1.00 95.94 90 LEU A C 1
ATOM 709 O O . LEU A 1 90 ? -9.541 -5.848 6.364 1.00 95.94 90 LEU A O 1
ATOM 713 N N . MET A 1 91 ? -9.632 -5.658 4.129 1.00 95.62 91 MET A N 1
ATOM 714 C CA . MET A 1 91 ? -11.027 -6.103 4.001 1.00 95.62 91 MET A CA 1
ATOM 715 C C . MET A 1 91 ? -11.183 -7.571 4.403 1.00 95.62 91 MET A C 1
ATOM 717 O O . MET A 1 91 ? -12.103 -7.930 5.143 1.00 95.62 91 MET A O 1
ATOM 721 N N . LYS A 1 92 ? -10.246 -8.428 3.986 1.00 97.19 92 LYS A N 1
ATOM 722 C CA . LYS A 1 92 ? -10.213 -9.832 4.400 1.00 97.19 92 LYS A CA 1
ATOM 723 C C . LYS A 1 92 ? -10.082 -9.947 5.916 1.00 97.19 92 LYS A C 1
ATOM 725 O O . LYS A 1 92 ? -10.880 -10.648 6.535 1.00 97.19 92 LYS A O 1
ATOM 730 N N . LEU A 1 93 ? -9.164 -9.197 6.522 1.00 96.62 93 LEU A N 1
ATOM 731 C CA . LEU A 1 93 ? -8.994 -9.129 7.972 1.00 96.62 93 LEU A CA 1
ATOM 732 C C . LEU A 1 93 ? -10.289 -8.704 8.679 1.00 96.62 93 LEU A C 1
ATOM 734 O O . LEU A 1 93 ? -10.662 -9.312 9.682 1.00 96.62 93 LEU A O 1
ATOM 738 N N . GLN A 1 94 ? -10.993 -7.703 8.148 1.00 95.50 94 GLN A N 1
ATOM 739 C CA . GLN A 1 94 ? -12.270 -7.250 8.699 1.00 95.50 94 GLN A CA 1
ATOM 740 C C . GLN A 1 94 ? -13.330 -8.364 8.694 1.00 95.50 94 GLN A C 1
ATOM 742 O O . GLN A 1 94 ? -14.088 -8.490 9.657 1.00 95.50 94 GLN A O 1
ATOM 747 N N . THR A 1 95 ? -13.372 -9.184 7.639 1.00 96.94 95 THR A N 1
ATOM 748 C CA . THR A 1 95 ? -14.343 -10.286 7.510 1.00 96.94 95 THR A CA 1
ATOM 749 C C . THR A 1 95 ? -13.973 -11.535 8.311 1.00 96.94 95 THR A C 1
ATOM 751 O O . THR A 1 95 ? -14.842 -12.128 8.949 1.00 96.94 95 THR A O 1
ATOM 754 N N . GLU A 1 96 ? -12.701 -11.938 8.305 1.00 97.81 96 GLU A N 1
ATOM 755 C CA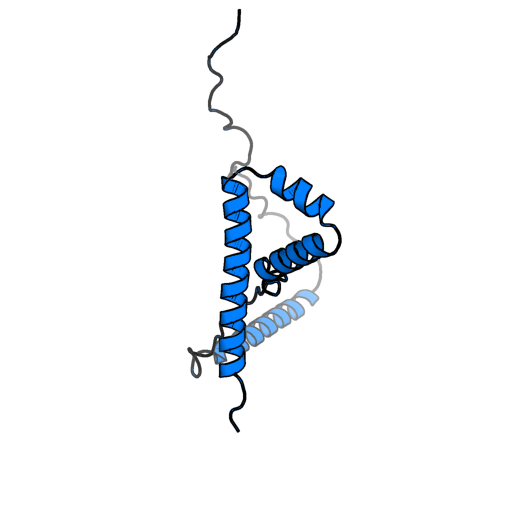 . GLU A 1 96 ? -12.244 -13.181 8.937 1.00 97.81 96 GLU A CA 1
ATOM 756 C C . GLU A 1 96 ? -11.949 -12.996 10.431 1.00 97.81 96 GLU A C 1
ATOM 758 O O . GLU A 1 96 ? -12.186 -13.903 11.230 1.00 97.81 96 GLU A O 1
ATOM 763 N N . GLN A 1 97 ? -11.432 -11.829 10.826 1.00 97.56 97 GLN A N 1
ATOM 764 C CA . GLN A 1 97 ? -10.975 -11.550 12.190 1.00 97.56 97 GLN A CA 1
ATOM 765 C C . GLN A 1 97 ? -11.387 -10.139 12.655 1.00 97.56 97 GLN A C 1
ATOM 767 O O . GLN A 1 97 ? -10.535 -9.281 12.910 1.00 97.56 97 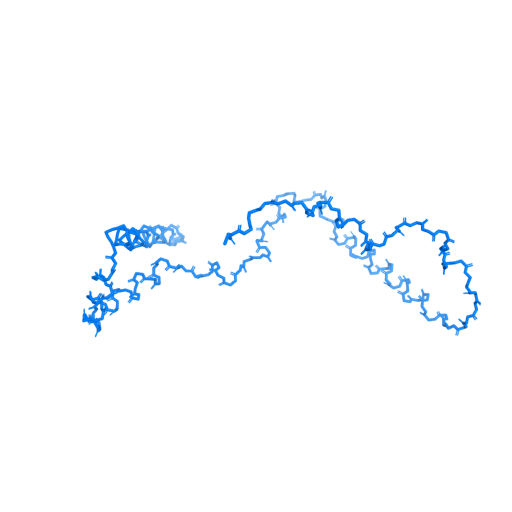GLN A O 1
ATOM 772 N N . PRO A 1 98 ? -12.693 -9.889 12.867 1.00 96.56 98 PRO A N 1
ATOM 773 C CA . PRO A 1 98 ? -13.206 -8.557 13.208 1.00 96.56 98 PRO A CA 1
ATOM 774 C C . PRO A 1 98 ? -12.639 -7.997 14.523 1.00 96.56 98 PRO A C 1
ATOM 776 O O . PRO A 1 98 ? -12.482 -6.785 14.676 1.00 96.56 98 PRO A O 1
ATOM 779 N N . GLN A 1 99 ? -12.294 -8.875 15.472 1.00 96.31 99 GLN A N 1
ATOM 780 C CA . GLN A 1 99 ? -11.662 -8.493 16.739 1.00 96.31 99 GLN A CA 1
ATOM 781 C C . GLN A 1 99 ? -10.249 -7.929 16.515 1.00 96.31 99 GLN A C 1
ATOM 783 O O . GLN A 1 99 ? -9.900 -6.897 17.088 1.00 96.31 99 GLN A O 1
ATOM 788 N N . LEU A 1 100 ? -9.452 -8.573 15.651 1.00 95.81 100 LEU A N 1
ATOM 789 C CA . LEU A 1 100 ? -8.094 -8.130 15.330 1.00 95.81 100 LEU A CA 1
ATOM 790 C C . LEU A 1 100 ? -8.123 -6.827 14.528 1.00 95.81 100 LEU A C 1
ATOM 792 O O . LEU A 1 100 ? -7.393 -5.899 14.870 1.00 95.81 100 LEU A O 1
ATOM 796 N N . TYR A 1 101 ? -9.020 -6.726 13.540 1.00 96.25 101 TYR A N 1
ATOM 797 C CA . TYR A 1 101 ? -9.267 -5.481 12.809 1.00 96.25 101 TYR A CA 1
ATOM 798 C C . TYR A 1 101 ? -9.558 -4.326 13.775 1.00 96.25 101 TYR A C 1
ATOM 800 O O . TYR A 1 101 ? -8.856 -3.321 13.761 1.00 96.25 101 TYR A O 1
ATOM 808 N N . THR A 1 102 ? -10.515 -4.518 14.689 1.00 95.31 102 THR A N 1
ATOM 809 C CA . THR A 1 102 ? -10.902 -3.500 15.679 1.00 95.31 102 THR A CA 1
ATOM 810 C C . THR A 1 102 ? -9.737 -3.114 16.590 1.00 95.31 102 THR A C 1
ATOM 812 O O . THR A 1 102 ? -9.540 -1.932 16.872 1.00 95.31 102 THR A O 1
ATOM 815 N N . SER A 1 103 ? -8.946 -4.088 17.052 1.00 95.69 103 SER A N 1
ATOM 816 C CA . SER A 1 103 ? -7.772 -3.825 17.892 1.00 95.69 103 SER A CA 1
ATOM 817 C C . SER A 1 103 ? -6.735 -2.967 17.166 1.00 95.69 103 SER A C 1
ATOM 819 O O . SER A 1 103 ? -6.229 -2.005 17.744 1.00 95.69 103 SER A O 1
ATOM 821 N N . LEU A 1 104 ? -6.439 -3.292 15.905 1.00 93.88 104 LEU A N 1
ATOM 822 C CA . LEU A 1 104 ? -5.484 -2.546 15.089 1.00 93.88 104 LEU A CA 1
ATOM 823 C C . LEU A 1 104 ? -6.006 -1.139 14.797 1.00 93.88 104 LEU A C 1
ATOM 825 O O . LEU A 1 104 ? -5.328 -0.169 15.124 1.00 93.88 104 LEU A O 1
ATOM 829 N N . THR A 1 105 ? -7.237 -0.996 14.300 1.00 93.44 105 THR A N 1
ATOM 830 C CA . THR A 1 105 ? -7.797 0.323 13.966 1.00 93.44 105 THR A CA 1
ATOM 831 C C . THR A 1 105 ? -7.955 1.232 15.182 1.00 93.44 105 THR A C 1
ATOM 833 O O . THR A 1 105 ? -7.806 2.448 15.069 1.00 93.44 105 THR A O 1
ATOM 836 N N . ASN A 1 106 ? -8.226 0.665 16.361 1.00 94.94 106 ASN A N 1
ATOM 837 C CA . ASN A 1 106 ? -8.343 1.447 17.590 1.00 94.94 106 ASN A CA 1
ATOM 838 C C . ASN A 1 106 ? -6.993 1.934 18.119 1.00 94.94 106 ASN A C 1
ATOM 840 O O . ASN A 1 106 ? -6.959 2.998 18.734 1.00 94.94 106 ASN A O 1
ATOM 844 N N . SER A 1 107 ? -5.909 1.192 17.870 1.00 95.31 107 SER A N 1
ATOM 845 C CA . SER A 1 107 ? -4.553 1.603 18.256 1.00 95.31 107 SER A CA 1
ATOM 846 C C . SER A 1 107 ? -3.995 2.752 17.412 1.00 95.31 107 SER A C 1
ATOM 848 O O . SER A 1 107 ? -3.094 3.447 17.871 1.00 95.31 107 SER A O 1
ATOM 850 N N . LEU A 1 108 ? -4.562 2.982 16.223 1.00 96.25 108 LEU A N 1
ATOM 851 C CA . LEU A 1 108 ? -4.175 4.077 15.338 1.00 96.25 108 LEU A CA 1
ATOM 852 C C . LEU A 1 108 ? -4.671 5.425 15.871 1.00 96.25 108 LEU A C 1
ATOM 854 O O . LEU A 1 108 ? -5.832 5.568 16.286 1.00 96.25 108 LEU A O 1
ATOM 858 N N . SER A 1 109 ? -3.800 6.423 15.780 1.00 97.31 109 SER A N 1
ATOM 859 C CA . SER A 1 109 ? -4.124 7.838 15.927 1.00 97.31 109 SER A CA 1
ATOM 860 C C . SER A 1 109 ? -5.076 8.318 14.814 1.00 97.31 109 SER A C 1
ATOM 862 O O . SER A 1 109 ? -5.227 7.657 13.782 1.00 97.31 109 SER A O 1
ATOM 864 N N . PRO A 1 110 ? -5.740 9.477 14.982 1.00 96.19 110 PRO A N 1
ATOM 865 C CA . PRO A 1 110 ? -6.622 10.029 13.949 1.00 96.19 110 PRO A CA 1
ATOM 866 C C . PRO A 1 110 ? -5.919 10.260 12.602 1.00 96.1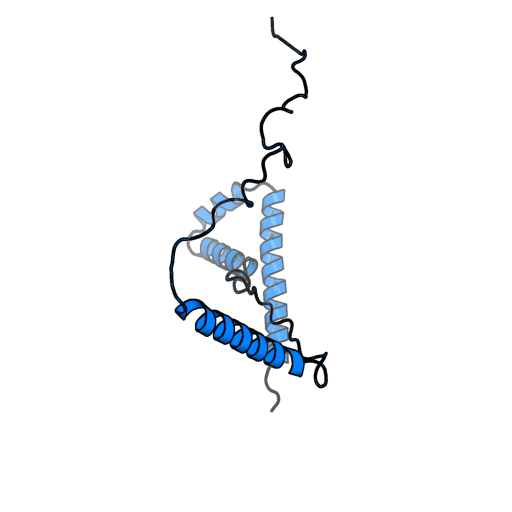9 110 PRO A C 1
ATOM 868 O O . PRO A 1 110 ? -6.506 10.039 11.543 1.00 96.19 110 PRO A O 1
ATOM 871 N N . GLU A 1 111 ? -4.654 10.674 12.645 1.00 97.44 111 GLU A N 1
ATOM 872 C CA . GLU A 1 111 ? -3.827 10.913 11.460 1.00 97.44 111 GLU A CA 1
ATOM 873 C C . GLU A 1 111 ? -3.544 9.600 10.725 1.00 97.44 111 GLU A C 1
ATOM 875 O O . GLU A 1 111 ? -3.786 9.496 9.525 1.00 97.44 111 GLU A O 1
ATOM 880 N N . GLU A 1 112 ? -3.143 8.554 11.447 1.00 97.12 112 GLU A N 1
ATOM 881 C CA . GLU A 1 112 ? -2.881 7.238 10.853 1.00 97.12 112 GLU A CA 1
ATOM 882 C C . GLU A 1 112 ? -4.148 6.589 10.286 1.00 97.12 112 GLU A C 1
ATOM 884 O O . GLU A 1 112 ? -4.099 5.962 9.228 1.00 97.12 112 GLU A O 1
ATOM 889 N N . ARG A 1 113 ? -5.306 6.774 10.936 1.00 95.44 113 ARG A N 1
ATOM 890 C CA . ARG A 1 113 ? -6.595 6.328 10.375 1.00 95.44 113 ARG A CA 1
ATOM 891 C C . ARG A 1 113 ? -6.888 7.010 9.046 1.00 95.44 113 ARG A C 1
ATOM 893 O O . ARG A 1 113 ? -7.292 6.340 8.103 1.00 95.44 113 ARG A O 1
ATOM 900 N N . THR A 1 114 ? -6.608 8.308 8.955 1.00 96.25 114 THR A N 1
ATOM 901 C CA . THR A 1 114 ? -6.760 9.066 7.706 1.00 96.25 114 THR A CA 1
ATOM 902 C C . THR A 1 114 ? -5.835 8.519 6.615 1.00 96.25 114 THR A C 1
ATOM 904 O O . THR A 1 114 ? -6.259 8.364 5.471 1.00 96.25 114 THR A O 1
ATOM 907 N N . VAL A 1 115 ? -4.588 8.166 6.955 1.00 96.81 115 VAL A N 1
ATOM 908 C CA . VAL A 1 115 ? -3.653 7.529 6.010 1.00 96.81 115 VAL A CA 1
ATOM 909 C C . VAL A 1 115 ? -4.202 6.192 5.507 1.00 96.81 115 VAL A C 1
ATOM 911 O O . VAL A 1 115 ? -4.245 5.977 4.296 1.00 96.81 115 VAL A O 1
ATOM 914 N N . VAL A 1 116 ? -4.681 5.321 6.400 1.00 95.62 116 VAL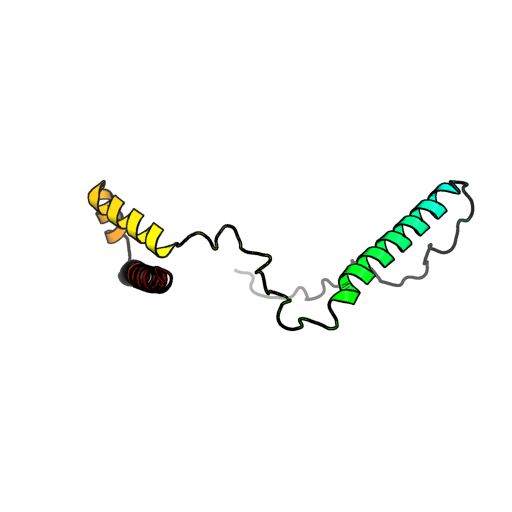 A N 1
ATOM 915 C CA . VAL A 1 116 ? -5.284 4.029 6.022 1.00 95.62 116 VAL A CA 1
ATOM 916 C C . VAL A 1 116 ? -6.496 4.223 5.106 1.00 95.62 116 VAL A C 1
ATOM 918 O O . VAL A 1 116 ? -6.593 3.561 4.073 1.00 95.62 116 VAL A O 1
ATOM 921 N N . GLU A 1 117 ? -7.392 5.153 5.436 1.00 95.12 117 GLU A N 1
ATOM 922 C CA . GLU A 1 117 ? -8.555 5.483 4.603 1.00 95.12 117 GLU A CA 1
ATOM 923 C C . GLU A 1 117 ? -8.133 6.004 3.221 1.00 95.12 117 GLU A C 1
ATOM 925 O O . GLU A 1 117 ? -8.673 5.570 2.202 1.00 95.12 117 GLU A O 1
ATOM 930 N N . SER A 1 118 ? -7.124 6.879 3.164 1.00 97.00 118 SER A N 1
ATOM 931 C CA . SER A 1 118 ? -6.593 7.392 1.897 1.00 97.00 118 SER A CA 1
ATOM 932 C C . SER A 1 118 ? -5.941 6.306 1.039 1.00 97.00 118 SER A C 1
ATOM 934 O O . SER A 1 118 ? -6.103 6.322 -0.178 1.00 97.00 118 SER A O 1
ATOM 936 N N . ALA A 1 119 ? -5.264 5.330 1.652 1.00 97.00 119 ALA A N 1
ATOM 937 C CA . ALA A 1 119 ? -4.660 4.209 0.939 1.00 97.00 119 ALA A CA 1
ATOM 938 C C . ALA A 1 119 ? -5.731 3.313 0.300 1.00 97.00 119 ALA A C 1
ATOM 940 O O . ALA A 1 119 ? -5.583 2.893 -0.846 1.00 97.00 119 ALA A O 1
ATOM 941 N N . VAL A 1 120 ? -6.842 3.079 1.007 1.00 96.38 120 VAL A N 1
ATOM 942 C CA . VAL A 1 120 ? -8.002 2.361 0.458 1.00 96.38 120 VAL A CA 1
ATOM 943 C C . VAL A 1 120 ? -8.641 3.148 -0.689 1.00 96.38 120 VAL A C 1
ATOM 945 O O . VAL A 1 120 ? -8.900 2.579 -1.747 1.00 96.38 120 VAL A O 1
ATOM 948 N N . ALA A 1 121 ? -8.835 4.461 -0.532 1.00 97.06 121 ALA A N 1
ATOM 949 C CA . ALA A 1 121 ? -9.371 5.301 -1.605 1.00 97.06 121 ALA A CA 1
ATOM 950 C C . ALA A 1 121 ? -8.453 5.326 -2.842 1.00 97.06 121 ALA A C 1
ATOM 952 O O . ALA A 1 121 ? -8.935 5.311 -3.976 1.00 97.06 121 ALA A O 1
ATOM 953 N N . GLN A 1 122 ? -7.133 5.330 -2.637 1.00 97.31 122 GLN A N 1
ATOM 954 C CA . GLN A 1 122 ? -6.150 5.252 -3.714 1.00 97.31 122 GLN A CA 1
ATOM 955 C C . GLN A 1 122 ? -6.241 3.916 -4.461 1.00 97.31 122 GLN A C 1
ATOM 957 O O . GLN A 1 122 ? -6.211 3.917 -5.693 1.00 97.31 122 GLN A O 1
ATOM 962 N N . ALA A 1 123 ? -6.425 2.803 -3.743 1.00 96.88 123 ALA A N 1
ATOM 963 C CA . ALA A 1 123 ? -6.655 1.492 -4.350 1.00 96.88 123 ALA A CA 1
ATOM 964 C C . ALA A 1 123 ? -7.880 1.509 -5.281 1.00 96.88 123 ALA A C 1
ATOM 966 O O . ALA A 1 123 ? -7.800 1.048 -6.417 1.00 96.88 123 ALA A O 1
ATOM 967 N N . ASP A 1 124 ? -8.991 2.114 -4.847 1.00 95.75 124 ASP A N 1
ATOM 968 C CA . ASP A 1 124 ? -10.209 2.212 -5.661 1.00 95.75 124 ASP A CA 1
ATOM 969 C C . ASP A 1 124 ? -10.001 3.074 -6.923 1.00 95.75 124 ASP A C 1
ATOM 971 O O . ASP A 1 124 ? -10.528 2.763 -7.997 1.00 95.75 124 ASP A O 1
ATOM 975 N N . VAL A 1 125 ? -9.215 4.154 -6.826 1.00 96.88 125 VAL A N 1
ATOM 976 C CA . VAL A 1 125 ? -8.853 4.991 -7.985 1.00 96.88 125 VAL A CA 1
ATOM 977 C C . VAL A 1 125 ? -8.004 4.207 -8.985 1.00 96.88 125 VAL A C 1
ATOM 979 O O . VAL A 1 125 ? -8.268 4.293 -10.187 1.00 96.88 125 VAL A O 1
ATOM 982 N N . ILE A 1 126 ? -7.009 3.454 -8.510 1.00 94.69 126 ILE A N 1
ATOM 983 C CA . ILE A 1 126 ? -6.138 2.622 -9.353 1.00 94.69 126 IL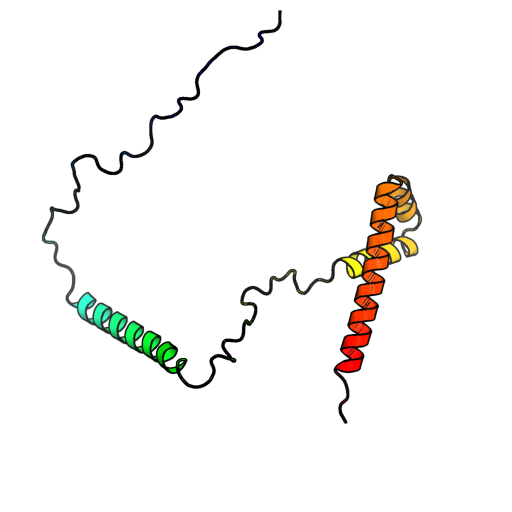E A CA 1
ATOM 984 C C . ILE A 1 126 ? -6.958 1.522 -10.033 1.00 94.69 126 ILE A C 1
ATOM 986 O O . ILE A 1 126 ? -6.903 1.400 -11.254 1.00 94.69 126 ILE A O 1
ATOM 990 N N . ALA A 1 127 ? -7.786 0.797 -9.278 1.00 93.00 127 ALA A N 1
ATOM 991 C CA . ALA A 1 127 ? -8.634 -0.267 -9.812 1.00 93.00 127 ALA A CA 1
ATOM 992 C C . ALA A 1 127 ? -9.596 0.249 -10.895 1.00 93.00 127 ALA A C 1
ATOM 994 O O . ALA A 1 127 ? -9.793 -0.404 -11.921 1.00 93.00 127 ALA A O 1
ATOM 995 N N . ARG A 1 128 ? -10.167 1.448 -10.708 1.00 94.56 128 ARG A N 1
ATOM 996 C CA . ARG A 1 128 ? -11.017 2.074 -11.730 1.00 94.56 128 ARG A CA 1
ATOM 997 C C . ARG A 1 128 ? -10.230 2.421 -12.995 1.00 94.56 128 ARG A C 1
ATOM 999 O O . ARG A 1 128 ? -10.705 2.112 -14.082 1.00 94.56 128 ARG A O 1
ATOM 1006 N N . LYS A 1 129 ? -9.041 3.019 -12.864 1.00 93.38 129 LYS A N 1
ATOM 1007 C CA . LYS A 1 129 ? -8.182 3.339 -14.019 1.00 93.38 129 LYS A CA 1
ATOM 1008 C C . LYS A 1 129 ? -7.779 2.083 -14.790 1.00 93.38 129 LYS A C 1
ATOM 1010 O O . LYS A 1 129 ? -7.934 2.048 -16.003 1.00 93.38 129 LYS A O 1
ATOM 1015 N N . GLN A 1 130 ? -7.364 1.031 -14.087 1.00 90.31 130 GLN A N 1
ATOM 1016 C CA . GLN A 1 130 ? -7.018 -0.253 -14.703 1.00 90.31 130 GLN A CA 1
ATOM 1017 C C . GLN A 1 130 ? -8.211 -0.880 -15.436 1.00 90.31 130 GLN A C 1
ATOM 1019 O O . GLN A 1 130 ? -8.047 -1.438 -16.518 1.00 90.31 130 GLN A O 1
ATOM 1024 N N . ALA A 1 131 ? -9.426 -0.768 -14.887 1.00 89.44 131 ALA A N 1
ATOM 1025 C CA . ALA A 1 131 ? -10.634 -1.246 -15.556 1.00 89.44 131 ALA A CA 1
ATOM 1026 C C . ALA A 1 131 ? -10.966 -0.441 -16.829 1.00 89.44 131 ALA A C 1
ATOM 1028 O O . ALA A 1 131 ? -11.410 -1.022 -17.819 1.00 89.44 131 ALA A O 1
ATOM 1029 N N . GLU A 1 132 ? -10.744 0.877 -16.817 1.00 90.69 132 GLU A N 1
ATOM 1030 C CA . GLU A 1 132 ? -10.920 1.754 -17.983 1.00 90.69 132 GLU A CA 1
ATOM 1031 C C . GLU A 1 132 ? -9.875 1.463 -19.077 1.00 90.69 132 GLU A C 1
ATOM 1033 O O . GLU A 1 132 ? -10.235 1.331 -20.248 1.00 90.69 132 GLU A O 1
ATOM 1038 N N . GLU A 1 133 ? -8.606 1.283 -18.705 1.00 85.00 133 GLU A N 1
ATOM 1039 C CA . GLU A 1 133 ? -7.514 0.911 -19.618 1.00 85.00 133 GLU A CA 1
ATOM 1040 C C . GLU A 1 133 ? -7.732 -0.482 -20.227 1.00 85.00 133 GLU A C 1
ATOM 1042 O O . GLU A 1 133 ? -7.629 -0.654 -21.443 1.00 85.00 133 GLU A O 1
ATOM 1047 N N . ALA A 1 134 ? -8.135 -1.469 -19.421 1.00 83.12 134 ALA A N 1
ATOM 1048 C CA . ALA A 1 134 ? -8.464 -2.808 -19.910 1.00 83.12 134 ALA A CA 1
ATOM 1049 C C . ALA A 1 134 ? -9.661 -2.806 -20.882 1.00 83.12 134 ALA A C 1
ATOM 1051 O O . ALA A 1 134 ? -9.682 -3.589 -21.833 1.00 83.12 134 ALA A O 1
ATOM 1052 N N . ALA A 1 135 ? -10.640 -1.915 -20.680 1.00 81.62 135 ALA A N 1
ATOM 1053 C CA . ALA A 1 135 ? -11.776 -1.744 -21.588 1.00 81.62 135 ALA A CA 1
ATOM 1054 C C . ALA A 1 135 ? -11.414 -0.986 -22.881 1.00 81.62 135 ALA A C 1
ATOM 1056 O O . ALA A 1 135 ? -12.080 -1.170 -23.898 1.00 81.62 135 ALA A O 1
ATOM 1057 N N . ALA A 1 136 ? -10.370 -0.152 -22.865 1.00 74.06 136 ALA A N 1
ATOM 1058 C CA . ALA A 1 136 ? -9.868 0.540 -24.053 1.00 74.06 136 ALA A CA 1
ATOM 1059 C C . ALA A 1 136 ? -8.995 -0.364 -24.947 1.00 74.06 136 ALA A C 1
ATOM 1061 O O . ALA A 1 136 ? -8.930 -0.149 -26.157 1.00 74.06 136 ALA A O 1
ATOM 1062 N N . VAL A 1 137 ? -8.353 -1.387 -24.369 1.00 69.06 137 VAL A N 1
ATOM 1063 C CA . VAL A 1 137 ? -7.428 -2.300 -25.070 1.00 69.06 137 VAL A CA 1
ATOM 1064 C C . VAL A 1 137 ? -8.127 -3.540 -25.668 1.00 69.06 137 VAL A C 1
ATOM 1066 O O . VAL A 1 137 ? -7.524 -4.258 -26.464 1.00 69.06 137 VAL A O 1
ATOM 1069 N N . GLY A 1 138 ? -9.423 -3.781 -25.417 1.00 54.47 138 GLY A N 1
ATOM 1070 C CA . GLY A 1 138 ? -10.160 -4.830 -26.143 1.00 54.47 138 GLY A CA 1
ATOM 1071 C C . GLY A 1 138 ? -11.674 -4.611 -26.276 1.00 54.47 138 GLY A C 1
ATOM 1072 O O . GLY A 1 138 ? -12.275 -4.049 -25.366 1.00 54.47 138 GLY A O 1
ATOM 1073 N N . PRO A 1 139 ? -12.346 -5.104 -27.348 1.00 51.72 139 PRO A N 1
ATOM 1074 C CA . PRO A 1 139 ? -11.854 -5.646 -28.618 1.00 51.72 139 PRO A CA 1
ATOM 1075 C C . PRO A 1 139 ? -12.039 -4.641 -29.778 1.00 51.72 139 PRO A C 1
ATOM 1077 O O . PRO A 1 139 ? -13.148 -4.168 -30.029 1.00 51.72 139 PRO A O 1
ATOM 1080 N N . SER A 1 140 ? -10.983 -4.386 -30.557 1.00 53.50 140 SER A N 1
ATOM 1081 C CA . SER A 1 140 ? -11.177 -4.041 -31.973 1.00 53.50 140 SER A CA 1
ATOM 1082 C C . SER A 1 140 ? -11.576 -5.329 -32.693 1.00 53.50 140 SER A C 1
ATOM 1084 O O . SER A 1 140 ? -10.755 -6.236 -32.833 1.00 53.50 140 SER A O 1
ATOM 1086 N N . ALA A 1 141 ? -12.863 -5.437 -33.025 1.00 40.78 141 ALA A N 1
ATOM 1087 C CA . ALA A 1 141 ? -13.418 -6.460 -33.909 1.00 40.78 141 ALA A CA 1
ATOM 1088 C C . ALA A 1 141 ? -13.213 -6.080 -35.380 1.00 40.78 141 ALA A C 1
ATOM 1090 O O . ALA A 1 141 ? -13.248 -4.863 -35.676 1.00 40.78 141 ALA A O 1
#

Secondary structure (DSSP, 8-state):
---------S-----S--TT-S--TTS--------TTHHHHHHHHHHHHHHHHHHHHTTSSS-TT-S----TT--TTTT--HHHHHHHHHHHHHHH-HHHHHHHHHHS-HHHHHHHHHHHHHHHHHHHHHHHHHHHHS---

Foldseek 3Di:
DDDDDDDDDPDPPDDDDDPDPDDPVPPDDDDDDDDPPVVVVVVVVVVVVVVVVVVVVVVPPDPPPPPPPPVPPPDPCVPDDVLLVLLVVLVVCCVPPVPVSCVVCVPDDPVVNVVNVVSNVVNVVVVVVVVVVVVVPDDPD

Sequence (141 aa):
YPLADGAYSDDEDEENVEWGGEDTAWAEEADEEEDAEGKDESSAYLDFLNEEAQKFGNLDDESDDELGEESLLETPLDKVEPYGLFRDALMKLQTEQPQLYTSLTNSLSPEERTVVESAVAQADVIARKQAEEAAAVGPSA

pLDDT: mean 73.29, std 19.9, range [40.31, 97.81]

Radius of gyration: 32.69 Å; chains: 1; bounding box: 76×40×78 Å